Protein AF-A0AAW9B8V9-F1 (afdb_monomer)

Foldseek 3Di:
DDCDVVNVVVVVVVVVVVVVVVVVLVVVCVVVVDPDPDCVVDVVVSVVVVVVVVVVVVVVVVVVVVVVVVVLVVLLVVLVVLLVVLVVVLVVLVVVVPDPPDDPVRVVVSVVSNVVSVVSNVVSQQDADPVRHGSNPD

Secondary structure (DSSP, 8-state):
----HHHHHHHHHHHHHHHHHHHHHHHHHHHH--S-SSTTT-HHHHHHHHHHHHHHHHHHHHHHHHHHHHHHHHHHHHHHHHHHHHHHHHHHHHHHHT-TT--HHHHHHHHHHHHHHHHHHHHHHT-B-TTS-BTT--

Nearest PDB structures (foldseek):
  3pwx-assembly1_A  TM=9.024E-01  e=3.660E-10  Vibrio parahaemolyticus
  8cvi-assembly1_K  TM=8.256E-01  e=3.226E-02  Escherichia coli
  6jy0-assembly1_A  TM=8.484E-01  e=5.984E-02  Salmonella enterica subsp. enterica serovar Typhimurium

Mean predicted aligned error: 9.81 Å

Sequence (138 aa):
MRISDNQFSQMMLQSLQSNSAGLGKVLQQMSTRERLTKLSDDPMASIKLLNLERENSAIAQYQSNIANLKTTLSSQETHLDSVNESLKSMRDIVLWGANGSLTDQDRSGMITELKSYRDSIESSFNAQDEEGHFLFSG

Radius of gyration: 37.52 Å; Cα contacts (8 Å, |Δi|>4): 43; chains: 1; bounding box: 88×22×100 Å

Solvent-accessible surface area (backbone atoms only — not comparable to full-atom values): 7866 Å² total; per-residue (Å²): 137,81,84,49,70,68,56,54,52,50,51,52,52,52,51,50,53,52,49,52,52,51,50,50,51,52,52,49,29,65,73,71,68,37,92,72,86,47,59,85,79,43,58,70,62,39,53,53,50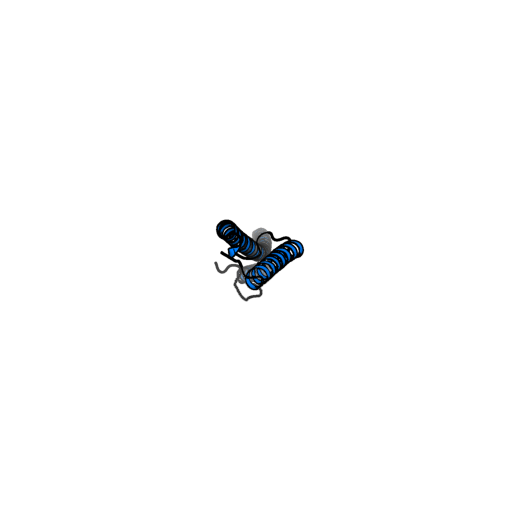,53,51,50,51,52,51,50,53,51,51,53,50,50,52,52,50,51,52,53,51,50,52,54,49,52,51,48,49,55,44,52,51,53,42,51,54,44,51,52,53,47,50,52,52,52,60,59,67,68,46,87,90,67,52,74,67,57,52,52,52,52,53,54,52,49,49,52,47,50,54,52,41,52,51,49,57,65,31,56,47,98,87,69,48,57,75,64,80,121

Structure (mmCIF, N/CA/C/O backbone):
data_AF-A0AAW9B8V9-F1
#
_entry.id   AF-A0AAW9B8V9-F1
#
loop_
_atom_site.group_PDB
_atom_site.id
_atom_site.type_symbol
_atom_site.label_atom_id
_atom_site.label_alt_id
_atom_site.label_comp_id
_atom_site.label_asym_id
_atom_site.label_entity_id
_atom_site.label_seq_id
_atom_site.pdbx_PDB_ins_code
_atom_site.Cartn_x
_atom_site.Cartn_y
_atom_site.Cartn_z
_atom_site.occupancy
_atom_site.B_iso_or_equiv
_atom_site.auth_seq_id
_atom_site.auth_comp_id
_atom_site.auth_asym_id
_atom_site.auth_atom_id
_atom_site.pdbx_PDB_model_num
ATOM 1 N N . MET A 1 1 ? -51.689 4.548 60.762 1.00 47.91 1 MET A N 1
ATOM 2 C CA . MET A 1 1 ? -51.516 3.884 59.452 1.00 47.91 1 MET A CA 1
ATOM 3 C C . MET A 1 1 ? -50.985 2.483 59.700 1.00 47.91 1 MET A C 1
ATOM 5 O O . MET A 1 1 ? -49.912 2.367 60.275 1.00 47.91 1 MET A O 1
ATOM 9 N N . ARG A 1 2 ? -51.747 1.435 59.367 1.00 60.12 2 ARG A N 1
ATOM 10 C CA . ARG A 1 2 ? -51.315 0.040 59.527 1.00 60.12 2 ARG A CA 1
ATOM 11 C C . ARG A 1 2 ? -50.830 -0.431 58.160 1.00 60.12 2 ARG A C 1
ATOM 13 O O . ARG A 1 2 ? -51.650 -0.688 57.288 1.00 60.12 2 ARG A O 1
ATOM 20 N N . ILE A 1 3 ? -49.515 -0.444 57.965 1.00 59.56 3 ILE A N 1
ATOM 21 C CA . ILE A 1 3 ? -48.903 -1.085 56.798 1.00 59.56 3 ILE A CA 1
ATOM 22 C C . ILE A 1 3 ? -49.340 -2.552 56.869 1.00 59.56 3 ILE A C 1
ATOM 24 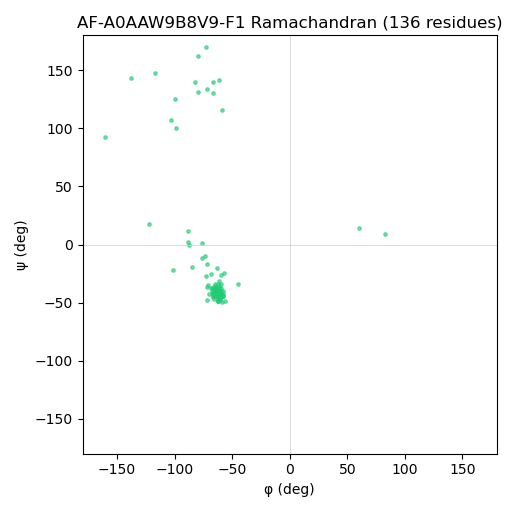O O . ILE A 1 3 ? -49.095 -3.227 57.866 1.00 59.56 3 ILE A O 1
ATOM 28 N N . SER A 1 4 ? -50.115 -3.009 55.890 1.00 73.31 4 SER A N 1
ATOM 29 C CA . SER A 1 4 ? -50.594 -4.394 55.829 1.00 73.31 4 SER A CA 1
ATOM 30 C C . SER A 1 4 ? -49.410 -5.338 55.593 1.00 73.31 4 SER A C 1
ATOM 32 O O . SER A 1 4 ? -48.569 -5.007 54.763 1.00 73.31 4 SER A O 1
ATOM 34 N N . ASP A 1 5 ? -49.350 -6.507 56.241 1.00 76.56 5 ASP A N 1
ATOM 35 C CA . ASP A 1 5 ? -48.301 -7.535 56.032 1.00 76.56 5 ASP A CA 1
ATOM 36 C C . ASP A 1 5 ? -47.988 -7.800 54.547 1.00 76.56 5 ASP A C 1
ATOM 38 O O . ASP A 1 5 ? -46.838 -7.997 54.159 1.00 76.56 5 ASP A O 1
ATOM 42 N N . ASN A 1 6 ? -49.006 -7.712 53.687 1.00 80.88 6 ASN A N 1
ATOM 43 C CA . ASN A 1 6 ? -48.859 -7.836 52.237 1.00 80.88 6 ASN A CA 1
ATOM 44 C C . ASN A 1 6 ? -47.995 -6.728 51.608 1.00 80.88 6 ASN A C 1
ATOM 46 O O . ASN A 1 6 ? -47.212 -7.015 50.709 1.00 80.88 6 ASN A O 1
ATOM 50 N N . GLN A 1 7 ? -48.083 -5.481 52.082 1.00 84.94 7 GLN A N 1
ATOM 51 C CA . GLN A 1 7 ? -47.205 -4.389 51.635 1.00 84.94 7 GLN A CA 1
ATOM 52 C C . GLN A 1 7 ? -45.762 -4.608 52.097 1.00 84.94 7 GLN A C 1
ATOM 54 O O . GLN A 1 7 ? -44.837 -4.340 51.337 1.00 84.94 7 GLN A O 1
ATOM 59 N N . PHE A 1 8 ? -45.559 -5.135 53.308 1.00 85.12 8 PHE A N 1
ATOM 60 C CA . PHE A 1 8 ? -44.220 -5.451 53.810 1.00 85.12 8 PHE A CA 1
ATOM 61 C C . PHE A 1 8 ? -43.569 -6.590 53.011 1.00 85.12 8 PHE A C 1
ATOM 63 O O . PHE A 1 8 ? -42.420 -6.475 52.586 1.00 85.12 8 PHE A O 1
ATOM 70 N N . SER A 1 9 ? -44.326 -7.654 52.723 1.00 87.06 9 SER A N 1
ATOM 71 C CA . SER A 1 9 ? -43.874 -8.753 51.864 1.00 87.06 9 SER A CA 1
ATOM 72 C C . SER A 1 9 ? -43.572 -8.285 50.433 1.00 87.06 9 SER A C 1
ATOM 74 O O . SER A 1 9 ? -42.524 -8.625 49.884 1.00 87.06 9 SER A O 1
ATOM 76 N N . GLN A 1 10 ? -44.425 -7.435 49.846 1.00 90.44 10 GLN A N 1
ATOM 77 C CA . GLN A 1 10 ? -44.183 -6.846 48.523 1.00 90.44 10 GLN A CA 1
ATOM 78 C C . GLN A 1 10 ? -42.932 -5.960 48.494 1.00 90.44 10 GLN A C 1
ATOM 80 O O . GLN A 1 10 ? -42.128 -6.090 47.573 1.00 90.44 10 GLN A O 1
ATOM 85 N N . MET A 1 11 ? -42.721 -5.112 49.507 1.00 89.81 11 MET A N 1
ATOM 86 C CA . MET A 1 11 ? -41.494 -4.315 49.623 1.00 89.81 11 MET A CA 1
ATOM 87 C C . MET A 1 11 ? -40.251 -5.207 49.706 1.00 89.81 11 MET A C 1
ATOM 89 O O . MET A 1 11 ? -39.273 -4.951 49.007 1.00 89.81 11 MET A O 1
ATOM 93 N N . MET A 1 12 ? -40.297 -6.282 50.500 1.00 90.62 12 MET A N 1
ATOM 94 C CA . MET A 1 12 ? -39.189 -7.234 50.618 1.00 90.62 12 MET A CA 1
ATOM 95 C C . MET A 1 12 ? -38.873 -7.913 49.276 1.00 90.62 12 MET A C 1
ATOM 97 O O . MET A 1 12 ? -37.708 -7.978 48.883 1.00 90.62 12 MET A O 1
ATOM 101 N N . LEU A 1 13 ? -39.893 -8.373 48.544 1.00 93.00 13 LEU A N 1
ATOM 102 C CA . LEU A 1 13 ? -39.718 -8.964 47.213 1.00 93.00 13 LEU A CA 1
ATOM 103 C C . LEU A 1 13 ? -39.120 -7.963 46.215 1.00 93.00 13 LEU A C 1
ATOM 105 O O . LEU A 1 13 ? -38.222 -8.315 45.453 1.00 93.00 13 LEU A O 1
ATOM 109 N N . GLN A 1 14 ? -39.559 -6.705 46.254 1.00 94.50 14 GLN A N 1
ATOM 110 C CA . GLN A 1 14 ? -39.053 -5.651 45.375 1.00 94.50 14 GLN A CA 1
ATOM 111 C C . GLN A 1 14 ? -37.587 -5.294 45.687 1.00 94.50 14 GLN A C 1
ATOM 113 O O . GLN A 1 14 ? -36.783 -5.086 44.771 1.00 94.50 14 GLN A O 1
ATOM 118 N N . SER A 1 15 ? -37.202 -5.292 46.969 1.00 93.00 15 SER A N 1
ATOM 119 C CA . SER A 1 15 ? -35.804 -5.151 47.395 1.00 93.00 15 SER A CA 1
ATOM 120 C C . SER A 1 15 ? -34.937 -6.329 46.946 1.00 93.00 15 SER A C 1
ATOM 122 O O . SER A 1 15 ? -33.838 -6.112 46.434 1.00 93.00 15 SER A O 1
ATOM 124 N N . LEU A 1 16 ? -35.426 -7.568 47.074 1.00 94.19 16 LEU A N 1
ATOM 125 C CA . LEU A 1 16 ? -34.719 -8.758 46.588 1.00 94.19 16 LEU A CA 1
ATOM 126 C C . LEU A 1 16 ? -34.511 -8.708 45.074 1.00 94.19 16 LEU A C 1
ATOM 128 O O . LEU A 1 16 ? -33.397 -8.927 44.606 1.00 94.19 16 LEU A O 1
ATOM 132 N N . GLN A 1 17 ? -35.543 -8.343 44.314 1.00 94.44 17 GLN A N 1
ATOM 133 C CA . GLN A 1 17 ? -35.459 -8.235 42.859 1.00 94.44 17 GLN A CA 1
ATOM 134 C C . GLN A 1 17 ? -34.451 -7.159 42.420 1.00 94.44 17 GLN A C 1
ATOM 136 O O . GLN A 1 17 ? -33.670 -7.383 41.493 1.00 94.44 17 GLN A O 1
ATOM 141 N N . SER A 1 18 ? -34.410 -6.023 43.123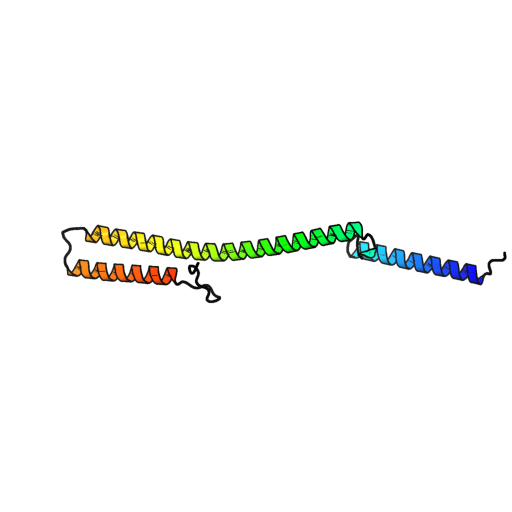 1.00 94.44 18 SER A N 1
ATOM 142 C CA . SER A 1 18 ? -33.434 -4.951 42.882 1.00 94.44 18 SER A CA 1
ATOM 143 C C . SER A 1 18 ? -31.997 -5.403 43.179 1.00 94.44 18 SER A C 1
ATOM 145 O O . SER A 1 18 ? -31.087 -5.134 42.394 1.00 94.44 18 SER A O 1
ATOM 147 N N . ASN A 1 19 ? -31.791 -6.154 44.266 1.00 93.44 19 ASN A N 1
ATOM 148 C CA . ASN A 1 19 ? -30.486 -6.724 44.611 1.00 93.44 19 ASN A CA 1
ATOM 149 C C . ASN A 1 19 ? -30.029 -7.790 43.608 1.00 93.44 19 ASN A C 1
ATOM 151 O O . ASN A 1 19 ? -28.870 -7.777 43.196 1.00 93.44 19 ASN A O 1
ATOM 155 N N . SER A 1 20 ? -30.922 -8.682 43.167 1.00 94.25 20 SER A N 1
ATOM 156 C CA . SER A 1 20 ? -30.611 -9.672 42.130 1.00 94.25 20 SER A CA 1
ATOM 157 C C . SER A 1 20 ? -30.218 -9.008 40.806 1.00 94.25 20 SER A C 1
ATOM 159 O O . SER A 1 20 ? -29.268 -9.450 40.162 1.00 94.25 20 SER A O 1
ATOM 161 N N . ALA A 1 21 ? -30.887 -7.914 40.423 1.00 92.75 21 ALA A N 1
ATOM 162 C CA . ALA A 1 21 ? -30.522 -7.134 39.241 1.00 92.75 21 ALA A CA 1
ATOM 163 C C . ALA A 1 21 ? -29.144 -6.457 39.388 1.00 92.75 21 ALA A C 1
ATOM 165 O O . ALA A 1 21 ? -28.336 -6.492 38.457 1.00 92.75 21 ALA A O 1
ATOM 166 N N . GLY A 1 22 ? -28.849 -5.888 40.563 1.00 90.62 22 GLY A N 1
ATOM 167 C CA . GLY A 1 22 ? -27.541 -5.305 40.875 1.00 90.62 22 GLY A CA 1
ATOM 168 C C . GLY A 1 22 ? -26.407 -6.332 40.824 1.00 90.62 22 GLY A C 1
ATOM 169 O O . GLY A 1 22 ? -25.379 -6.083 40.194 1.00 90.62 22 GLY A O 1
ATOM 170 N N . LEU A 1 23 ? -26.619 -7.516 41.409 1.00 93.69 23 LEU A N 1
ATOM 171 C CA . LEU A 1 23 ? -25.664 -8.625 41.357 1.00 93.69 23 LEU A CA 1
ATOM 172 C C . LEU A 1 23 ? -25.407 -9.077 39.915 1.00 93.69 23 LEU A C 1
ATOM 174 O O . LEU A 1 23 ? -24.254 -9.239 39.522 1.00 93.69 23 LEU A O 1
ATOM 178 N N . GLY A 1 24 ? -26.464 -9.221 39.110 1.00 93.25 24 GLY A N 1
ATOM 179 C CA . GLY A 1 24 ? -26.341 -9.569 37.694 1.00 93.25 24 GLY A CA 1
ATOM 180 C C . GLY A 1 24 ? -25.485 -8.569 36.912 1.00 93.25 24 GLY A C 1
ATOM 181 O O . GLY A 1 24 ? -24.615 -8.977 36.145 1.00 93.25 24 GLY A O 1
ATOM 182 N N . LYS A 1 25 ? -25.662 -7.264 37.160 1.00 90.75 25 LYS A N 1
ATOM 183 C CA . LYS A 1 25 ? -24.846 -6.213 36.533 1.00 90.75 25 LYS A CA 1
ATOM 184 C C . LYS A 1 25 ? -23.368 -6.319 36.921 1.00 90.75 25 LYS A C 1
ATOM 186 O O . LYS A 1 25 ? -22.514 -6.248 36.043 1.00 90.75 25 LYS A O 1
ATOM 191 N N . VAL A 1 26 ? -23.058 -6.521 38.203 1.00 91.12 26 VAL A N 1
ATOM 192 C CA . VAL A 1 26 ? -21.664 -6.667 38.667 1.00 91.12 26 VAL A CA 1
ATOM 193 C C . VAL A 1 26 ? -21.019 -7.920 38.078 1.00 91.12 26 VAL A C 1
ATOM 195 O O . VAL A 1 26 ? -19.892 -7.853 37.597 1.00 91.12 26 VAL A O 1
ATOM 198 N N . LEU A 1 27 ? -21.735 -9.047 38.046 1.00 93.19 27 LEU A N 1
ATOM 199 C CA . LEU A 1 27 ? -21.242 -10.278 37.423 1.00 93.19 27 LEU A CA 1
ATOM 200 C C . LEU A 1 27 ? -20.964 -10.088 35.926 1.00 93.19 27 LEU A C 1
ATOM 202 O O . LEU A 1 27 ? -19.939 -10.557 35.433 1.00 93.19 27 LEU A O 1
ATOM 206 N N . GLN A 1 28 ? -21.824 -9.353 35.215 1.00 92.75 28 GLN A N 1
ATOM 207 C CA . GLN A 1 28 ? -21.594 -9.006 33.814 1.00 92.75 28 GLN A CA 1
ATOM 208 C C . GLN A 1 28 ? -20.331 -8.149 33.649 1.00 92.75 28 GLN A C 1
ATOM 210 O O . GLN A 1 28 ? -19.472 -8.499 32.845 1.00 92.75 28 GLN A O 1
ATOM 215 N N . GLN A 1 29 ? -20.178 -7.086 34.447 1.00 9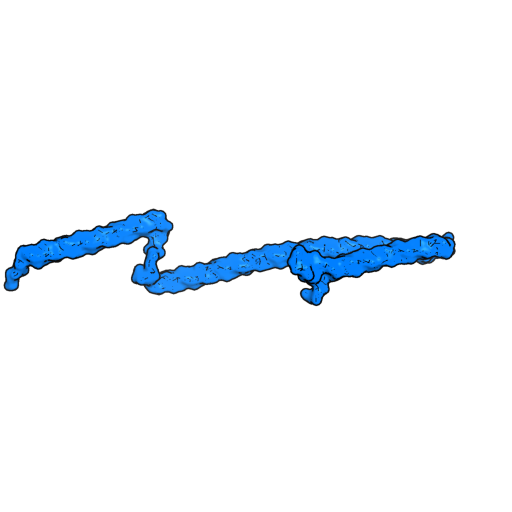1.75 29 GLN A N 1
ATOM 216 C CA . GLN A 1 29 ? -18.986 -6.228 34.431 1.00 91.75 29 GLN A CA 1
ATOM 217 C C . GLN A 1 29 ? -17.709 -7.002 34.792 1.00 91.75 29 GLN A C 1
ATOM 219 O O . GLN A 1 29 ? -16.656 -6.748 34.220 1.00 91.75 29 GLN A O 1
ATOM 224 N N . MET A 1 30 ? -17.780 -7.971 35.710 1.00 92.69 30 MET A N 1
ATOM 225 C CA . MET A 1 30 ? -16.648 -8.847 36.035 1.00 92.69 30 MET A CA 1
ATOM 226 C C . MET A 1 30 ? -16.290 -9.777 34.874 1.00 92.69 30 MET A C 1
ATOM 228 O O . MET A 1 30 ? -15.108 -9.991 34.608 1.00 92.69 30 MET A O 1
ATOM 232 N N . SER A 1 31 ? -17.294 -10.317 34.179 1.00 94.00 31 SER A N 1
ATOM 233 C CA . SER A 1 31 ? -17.089 -11.215 33.042 1.00 94.00 31 SER A CA 1
ATOM 234 C C . SER A 1 31 ? -16.516 -10.489 31.824 1.00 94.00 31 SER A C 1
ATOM 236 O O . SER A 1 31 ? -15.624 -11.026 31.171 1.00 94.00 31 SER A O 1
ATOM 238 N N . THR A 1 32 ? -17.016 -9.293 31.500 1.00 91.75 32 THR A N 1
ATOM 239 C CA . THR A 1 32 ? -16.538 -8.502 30.351 1.00 91.75 32 THR A CA 1
ATOM 240 C C . THR A 1 32 ? -15.315 -7.655 30.690 1.00 91.75 32 THR A C 1
ATOM 242 O O . THR A 1 32 ? -14.583 -7.254 29.793 1.00 91.75 32 THR A O 1
ATOM 245 N N . ARG A 1 33 ? -15.070 -7.397 31.983 1.00 89.69 33 ARG A N 1
ATOM 246 C CA . ARG A 1 33 ? -14.117 -6.399 32.507 1.00 89.69 33 ARG A CA 1
ATOM 247 C C . ARG A 1 33 ? -14.426 -4.963 32.081 1.00 89.69 33 ARG A C 1
ATOM 249 O O . ARG A 1 33 ? -13.597 -4.072 32.260 1.00 89.69 33 ARG A O 1
ATOM 256 N N . GLU A 1 34 ? -15.623 -4.714 31.566 1.00 88.56 34 GLU A N 1
ATOM 257 C CA . GLU A 1 34 ? -16.051 -3.393 31.126 1.00 88.56 34 GLU A CA 1
ATOM 258 C C . GLU A 1 34 ? -16.912 -2.745 32.201 1.00 88.56 34 GLU A C 1
ATOM 260 O O . GLU A 1 34 ? -17.933 -3.282 32.627 1.00 88.56 34 GLU A O 1
ATOM 265 N N . ARG A 1 35 ? -16.521 -1.542 32.628 1.00 85.50 35 ARG A N 1
ATOM 266 C CA . ARG A 1 35 ? -17.322 -0.751 33.572 1.00 85.50 35 ARG A CA 1
ATOM 267 C C . ARG A 1 35 ? -18.656 -0.325 32.949 1.00 85.50 35 ARG A C 1
ATOM 269 O O . ARG A 1 35 ? -19.671 -0.279 33.642 1.00 85.50 35 ARG A O 1
ATOM 276 N N . LEU A 1 36 ? -18.646 0.021 31.664 1.00 84.50 36 LEU A N 1
ATOM 277 C CA . LEU A 1 36 ? -19.810 0.499 30.922 1.00 84.50 36 LEU A CA 1
ATOM 278 C C . LEU A 1 36 ? -20.331 -0.633 30.047 1.00 84.50 36 LEU A C 1
ATOM 280 O O . LEU A 1 36 ? -19.708 -0.972 29.054 1.00 84.50 36 LEU A O 1
ATOM 284 N N . THR A 1 37 ? -21.470 -1.210 30.426 1.00 82.44 37 THR A N 1
ATOM 285 C CA . THR A 1 37 ? -22.113 -2.289 29.647 1.00 82.44 37 THR A CA 1
ATOM 286 C C . THR A 1 37 ? -23.284 -1.780 28.815 1.00 82.44 37 THR A C 1
ATOM 288 O O . THR A 1 37 ? -23.697 -2.409 27.844 1.00 82.44 37 THR A O 1
ATOM 291 N N . LYS A 1 38 ? -23.848 -0.634 29.211 1.00 83.94 38 LYS A N 1
ATOM 292 C CA . LYS A 1 38 ? -24.958 0.034 28.537 1.00 83.94 38 LYS A CA 1
ATOM 293 C C . LYS A 1 38 ? -24.686 1.527 28.490 1.00 83.94 38 LYS A C 1
ATOM 295 O O . LYS A 1 38 ? -24.234 2.105 29.475 1.00 83.94 38 LYS A O 1
ATOM 300 N N . LEU A 1 39 ? -25.082 2.168 27.393 1.00 78.75 39 LEU A N 1
ATOM 301 C CA . LEU A 1 39 ? -24.985 3.625 27.236 1.00 78.75 39 LEU A CA 1
ATOM 302 C C . LEU A 1 39 ? -25.782 4.388 28.314 1.00 78.75 39 LEU A C 1
ATOM 304 O O . LEU A 1 39 ? -25.445 5.515 28.665 1.00 78.75 39 LEU A O 1
ATOM 308 N N . SER A 1 40 ? -26.824 3.758 28.871 1.00 84.12 40 SER A N 1
ATOM 309 C CA . SER A 1 40 ? -27.636 4.302 29.965 1.00 84.12 40 SER A CA 1
ATOM 310 C C . SER A 1 40 ? -26.926 4.328 31.323 1.00 84.12 40 SER A C 1
ATOM 312 O O . SER A 1 40 ? -27.413 5.001 32.224 1.00 84.12 40 SER A O 1
ATOM 314 N N . ASP A 1 41 ? -25.824 3.584 31.502 1.00 84.25 41 ASP A N 1
ATOM 315 C CA . ASP A 1 41 ? -25.104 3.521 32.782 1.00 84.25 41 ASP A CA 1
ATOM 316 C C . ASP A 1 41 ? -24.371 4.837 33.094 1.00 84.25 41 ASP A C 1
ATOM 318 O O . ASP A 1 41 ? -24.290 5.232 34.255 1.00 84.25 41 ASP A O 1
ATOM 322 N N . ASP A 1 42 ? -23.849 5.510 32.063 1.00 88.25 42 ASP A N 1
ATOM 323 C CA . ASP A 1 42 ? -23.198 6.824 32.140 1.00 88.25 42 ASP A CA 1
ATOM 324 C C . ASP A 1 42 ? -23.194 7.459 30.736 1.00 88.25 42 ASP A C 1
ATOM 326 O O . ASP A 1 42 ? -22.287 7.192 29.938 1.00 88.25 42 ASP A O 1
ATOM 330 N N . PRO A 1 43 ? -24.209 8.271 30.386 1.00 86.25 43 PRO A N 1
ATOM 331 C CA . PRO A 1 43 ? -24.325 8.843 29.046 1.00 86.25 43 PRO A CA 1
ATOM 332 C C . PRO A 1 43 ? -23.130 9.720 28.651 1.00 86.25 43 PRO A C 1
ATOM 334 O O . PRO A 1 43 ? -22.725 9.719 27.491 1.00 86.25 43 PRO A O 1
ATOM 337 N N . MET A 1 44 ? -22.528 10.441 29.604 1.00 88.94 44 MET A N 1
ATOM 338 C CA . MET A 1 44 ? -21.389 11.326 29.334 1.00 88.94 44 MET A CA 1
ATOM 339 C C . MET A 1 44 ? -20.117 10.530 29.044 1.00 88.94 44 MET A C 1
ATOM 341 O O . MET A 1 44 ? -19.448 10.780 28.038 1.00 88.94 44 MET A O 1
ATOM 345 N N . ALA A 1 45 ? -19.798 9.537 29.880 1.00 89.00 45 ALA A N 1
ATOM 346 C CA . ALA A 1 45 ? -18.650 8.671 29.623 1.00 89.00 45 ALA A CA 1
ATOM 347 C C . ALA A 1 45 ? -18.842 7.830 28.353 1.00 89.00 45 ALA A C 1
ATOM 349 O O . ALA A 1 45 ? -17.882 7.605 27.619 1.00 89.00 45 ALA A O 1
ATOM 350 N N . SER A 1 46 ? -20.078 7.423 28.060 1.00 89.75 46 SER A N 1
ATOM 351 C CA . SER A 1 46 ? -20.414 6.648 26.864 1.00 89.75 46 SER A CA 1
ATOM 352 C C . SER A 1 46 ? -20.207 7.433 25.567 1.00 89.75 46 SER A C 1
ATOM 354 O O . SER A 1 46 ? -19.677 6.884 24.607 1.00 89.75 46 SER A O 1
ATOM 356 N N . ILE A 1 47 ? -20.548 8.728 25.532 1.00 90.81 47 ILE A N 1
ATOM 357 C CA . ILE A 1 47 ? -20.256 9.588 24.370 1.00 90.81 47 ILE A CA 1
ATOM 358 C C . ILE A 1 47 ? -18.745 9.695 24.146 1.00 90.81 47 ILE A C 1
ATOM 360 O O . ILE A 1 47 ? -18.276 9.597 23.012 1.00 90.81 47 ILE A O 1
ATOM 364 N N . LYS A 1 48 ? -17.969 9.875 25.223 1.00 91.00 48 LYS A N 1
ATOM 365 C CA . LYS A 1 48 ? -16.507 9.936 25.125 1.00 91.00 48 LYS A CA 1
ATOM 366 C C . LYS A 1 48 ? -15.924 8.622 24.600 1.00 91.00 48 LYS A C 1
ATOM 368 O O . LYS A 1 48 ? -15.063 8.667 23.729 1.00 91.00 48 LYS A O 1
ATOM 373 N N . LEU A 1 49 ? -16.407 7.483 25.096 1.00 91.56 49 LEU A N 1
ATOM 374 C CA . LEU A 1 49 ? -15.993 6.162 24.622 1.00 91.56 49 LEU A CA 1
ATOM 375 C C . LEU A 1 49 ? -16.313 5.977 23.134 1.00 91.56 49 LEU A C 1
ATOM 377 O O . LEU A 1 49 ? -15.424 5.623 22.372 1.00 91.56 49 LEU A O 1
ATOM 381 N N . LEU A 1 50 ? -17.532 6.314 22.705 1.00 91.25 50 LEU A N 1
ATOM 382 C CA . LEU A 1 50 ? -17.941 6.215 21.302 1.00 91.25 50 LEU A CA 1
ATOM 383 C C . LEU A 1 50 ? -17.074 7.085 20.380 1.00 91.25 50 LEU A C 1
ATOM 385 O O . LEU A 1 50 ? -16.732 6.675 19.273 1.00 91.25 50 LEU A O 1
ATOM 389 N N . ASN A 1 51 ? -16.711 8.292 20.819 1.00 93.94 51 ASN A N 1
ATOM 390 C CA . ASN A 1 51 ? -15.810 9.151 20.054 1.00 93.94 51 ASN A CA 1
ATOM 391 C C . ASN A 1 51 ? -14.413 8.530 19.928 1.00 93.94 51 ASN A C 1
ATOM 393 O O . ASN A 1 51 ? -13.857 8.539 18.834 1.00 93.94 51 ASN A O 1
ATOM 397 N N . LEU A 1 52 ? -13.883 7.946 21.007 1.00 94.94 52 LEU A N 1
ATOM 398 C CA . LEU A 1 52 ? -12.599 7.240 20.978 1.00 94.94 52 LEU A CA 1
ATOM 399 C C . LEU A 1 52 ? -12.648 5.994 20.086 1.00 94.94 52 LEU A C 1
ATOM 401 O O . LEU A 1 52 ? -11.706 5.747 19.344 1.00 94.94 52 LEU A O 1
ATOM 405 N N . GLU A 1 53 ? -13.737 5.224 20.108 1.00 94.12 53 GLU A N 1
ATOM 406 C CA . GLU A 1 53 ? -13.920 4.072 19.216 1.00 94.12 53 GLU A CA 1
ATOM 407 C C . GLU A 1 53 ? -13.962 4.492 17.745 1.00 94.12 53 GLU A C 1
ATOM 409 O O . GLU A 1 53 ? -13.320 3.862 16.904 1.00 94.12 53 GLU A O 1
ATOM 414 N N . ARG A 1 54 ? -14.666 5.586 17.428 1.00 95.81 54 ARG A N 1
ATOM 415 C CA . ARG A 1 54 ? -14.686 6.158 16.073 1.00 95.81 54 ARG A CA 1
ATOM 416 C C . ARG A 1 54 ? -13.306 6.621 15.633 1.00 95.81 54 ARG A C 1
ATOM 418 O O . ARG A 1 54 ? -12.905 6.333 14.510 1.00 95.81 54 ARG A O 1
ATOM 425 N N . GLU A 1 55 ? -12.586 7.319 16.505 1.00 97.00 55 GLU A N 1
ATOM 426 C CA . GLU A 1 55 ? -11.223 7.772 16.231 1.00 97.00 55 GLU A CA 1
ATOM 427 C C . GLU A 1 55 ? -10.283 6.582 16.011 1.00 97.00 55 GLU A C 1
ATOM 429 O O . GLU A 1 55 ? -9.551 6.549 15.026 1.00 97.00 55 GLU A O 1
ATOM 434 N N . ASN A 1 56 ? -10.372 5.551 16.852 1.00 97.31 56 ASN A N 1
ATOM 435 C CA . ASN A 1 56 ? -9.572 4.340 16.714 1.00 97.31 56 ASN A CA 1
ATOM 436 C C . ASN A 1 56 ? -9.899 3.578 15.418 1.00 97.31 56 ASN A C 1
ATOM 438 O O . ASN A 1 56 ? -8.997 3.131 14.715 1.00 97.31 56 ASN A O 1
ATOM 442 N N . SER A 1 57 ? -11.180 3.488 15.048 1.00 97.25 57 SER A N 1
ATOM 443 C CA . SER A 1 57 ? -11.598 2.904 13.769 1.00 97.25 57 SER A CA 1
ATOM 444 C C . SER A 1 57 ? -11.065 3.698 12.576 1.00 97.25 57 SER A C 1
ATOM 446 O O . SER A 1 57 ? -10.649 3.099 11.586 1.00 97.25 57 SER A O 1
ATOM 448 N N . ALA A 1 58 ? -11.061 5.032 12.654 1.00 97.31 58 ALA A N 1
ATOM 449 C CA . ALA A 1 58 ? -10.492 5.878 11.611 1.00 97.31 58 ALA A CA 1
ATOM 450 C C . ALA A 1 58 ? -8.971 5.684 11.502 1.00 97.31 58 ALA A C 1
ATOM 452 O O . ALA A 1 58 ? -8.450 5.537 10.400 1.00 97.31 58 ALA A O 1
ATOM 453 N N . ILE A 1 59 ? -8.264 5.604 12.635 1.00 97.75 59 ILE A N 1
ATOM 454 C CA . ILE A 1 59 ? -6.825 5.312 12.675 1.00 97.75 59 ILE A CA 1
ATOM 455 C C . ILE A 1 59 ? -6.528 3.940 12.061 1.00 97.75 59 ILE A C 1
ATOM 457 O O . ILE A 1 59 ? -5.617 3.834 11.243 1.00 97.75 59 ILE A O 1
ATOM 461 N N . ALA A 1 60 ? -7.301 2.906 12.400 1.00 97.69 60 ALA A N 1
ATOM 462 C CA . ALA A 1 60 ? -7.141 1.572 11.824 1.00 97.69 60 ALA A CA 1
ATOM 463 C C . ALA A 1 60 ? -7.325 1.589 10.296 1.00 97.69 60 ALA A C 1
ATOM 465 O O . ALA A 1 60 ? -6.520 1.006 9.566 1.00 97.69 60 ALA A O 1
ATOM 466 N N . GLN A 1 61 ? -8.324 2.326 9.799 1.00 97.25 61 GLN A N 1
ATOM 467 C CA . GLN A 1 61 ? -8.515 2.516 8.362 1.00 97.25 61 GLN A CA 1
ATOM 468 C C . GLN A 1 61 ? -7.321 3.235 7.722 1.00 97.25 61 GLN A C 1
ATOM 470 O O . GLN A 1 61 ? -6.839 2.809 6.674 1.00 97.25 61 GLN A O 1
ATOM 475 N N . TYR A 1 62 ? -6.806 4.298 8.347 1.00 97.81 62 TYR A N 1
ATOM 476 C CA . TYR A 1 62 ? -5.627 5.000 7.839 1.00 97.81 62 TYR A CA 1
ATOM 477 C C . TYR A 1 62 ? -4.392 4.104 7.800 1.00 97.81 62 TYR A C 1
ATOM 479 O O . TYR A 1 62 ? -3.659 4.138 6.817 1.00 97.81 62 TYR A O 1
ATOM 487 N N . GLN A 1 63 ? -4.178 3.265 8.812 1.00 97.81 63 GLN A N 1
ATOM 488 C CA . GLN A 1 63 ? -3.075 2.303 8.818 1.00 97.81 63 GLN A CA 1
ATOM 489 C C . GLN A 1 63 ? -3.198 1.292 7.675 1.00 97.81 63 GLN A C 1
ATOM 491 O O . GLN A 1 63 ? -2.210 1.036 6.989 1.00 97.81 63 GLN A O 1
ATOM 496 N N . SER A 1 64 ? -4.404 0.772 7.426 1.00 96.75 64 SER A N 1
ATOM 497 C CA . SER A 1 64 ? -4.655 -0.123 6.292 1.00 96.75 64 SER A CA 1
ATOM 498 C C . SER A 1 64 ? -4.393 0.569 4.953 1.00 96.75 64 SER A C 1
ATOM 500 O O . SER A 1 64 ? -3.739 -0.000 4.084 1.00 96.75 64 SER A O 1
ATOM 502 N N . ASN A 1 65 ? -4.851 1.812 4.792 1.00 95.25 65 ASN A N 1
ATOM 503 C CA . ASN A 1 65 ? -4.621 2.583 3.571 1.00 95.25 65 ASN A CA 1
ATOM 504 C C . ASN A 1 65 ? -3.125 2.854 3.353 1.00 95.25 65 ASN A C 1
ATOM 506 O O . ASN A 1 65 ? -2.635 2.703 2.240 1.00 95.25 65 ASN A O 1
ATOM 510 N N . ILE A 1 66 ? -2.386 3.211 4.409 1.00 96.50 66 ILE A N 1
ATOM 511 C CA . ILE A 1 66 ? -0.932 3.423 4.348 1.00 96.50 66 ILE A CA 1
ATOM 512 C C . ILE A 1 66 ? -0.208 2.133 3.954 1.00 96.50 66 ILE A C 1
ATOM 514 O O . ILE A 1 66 ? 0.724 2.184 3.155 1.00 96.50 66 ILE A O 1
ATOM 518 N N . ALA A 1 67 ? -0.622 0.983 4.491 1.00 95.31 67 ALA A N 1
ATOM 519 C CA . ALA A 1 67 ? -0.032 -0.303 4.134 1.00 95.31 67 ALA A CA 1
ATOM 520 C C . ALA A 1 67 ? -0.229 -0.618 2.644 1.00 95.31 67 ALA A C 1
ATOM 522 O O . ALA A 1 67 ? 0.739 -0.959 1.968 1.00 95.31 67 ALA A O 1
ATOM 523 N N . ASN A 1 68 ? -1.441 -0.416 2.122 1.00 91.00 68 ASN A N 1
ATOM 524 C CA . ASN A 1 68 ? -1.737 -0.617 0.702 1.00 91.00 68 ASN A CA 1
ATOM 525 C C . ASN A 1 68 ? -0.920 0.334 -0.181 1.00 91.00 68 ASN A C 1
ATOM 527 O O . ASN A 1 68 ? -0.238 -0.114 -1.098 1.00 91.00 68 ASN A O 1
ATOM 531 N N . LEU A 1 69 ? -0.899 1.629 0.155 1.00 90.56 69 LEU A N 1
ATOM 532 C CA . LEU A 1 69 ? -0.101 2.626 -0.566 1.00 90.56 69 LEU A CA 1
ATOM 533 C C . LEU A 1 69 ? 1.388 2.279 -0.570 1.00 90.56 69 LEU A C 1
ATOM 535 O O . LEU A 1 69 ? 2.055 2.452 -1.584 1.00 90.56 69 LEU A O 1
ATOM 539 N N . LYS A 1 70 ? 1.922 1.774 0.546 1.00 93.44 70 LYS A N 1
ATOM 540 C CA . LYS A 1 70 ? 3.323 1.354 0.633 1.00 93.44 70 LYS A CA 1
ATOM 541 C C . LYS A 1 70 ? 3.626 0.188 -0.308 1.00 93.44 70 LYS A C 1
ATOM 543 O O . LYS A 1 70 ? 4.684 0.188 -0.929 1.00 93.44 70 LYS A O 1
ATOM 548 N N . THR A 1 71 ? 2.723 -0.783 -0.421 1.00 89.88 71 THR A N 1
ATOM 549 C CA . THR A 1 71 ? 2.866 -1.898 -1.367 1.00 89.88 71 THR A CA 1
ATOM 550 C C . THR A 1 71 ? 2.885 -1.391 -2.808 1.00 89.88 71 THR A C 1
ATOM 552 O O . THR A 1 71 ? 3.805 -1.721 -3.554 1.00 89.88 71 THR A O 1
ATOM 555 N N . THR A 1 72 ? 1.938 -0.523 -3.178 1.00 87.56 72 THR A N 1
ATOM 556 C CA . THR A 1 72 ? 1.883 0.076 -4.521 1.00 87.56 72 THR A CA 1
ATOM 557 C C . THR A 1 72 ? 3.139 0.895 -4.830 1.00 87.56 72 THR A C 1
ATOM 559 O O . THR A 1 72 ? 3.746 0.707 -5.882 1.00 87.56 72 THR A O 1
ATOM 562 N N . LEU A 1 73 ? 3.585 1.747 -3.898 1.00 90.69 73 LEU A N 1
ATOM 563 C CA . LEU A 1 73 ? 4.806 2.548 -4.052 1.00 90.69 73 LEU A CA 1
ATOM 564 C C . LEU A 1 73 ? 6.051 1.667 -4.204 1.00 90.69 73 LEU A C 1
ATOM 566 O O . LEU A 1 73 ? 6.879 1.930 -5.066 1.00 90.69 73 LEU A O 1
ATOM 570 N N . SER A 1 74 ? 6.170 0.592 -3.424 1.00 92.25 74 SER A N 1
ATOM 571 C CA . SER A 1 74 ? 7.303 -0.337 -3.530 1.00 92.25 74 SER A CA 1
ATOM 572 C C . SER A 1 74 ? 7.334 -1.071 -4.877 1.00 92.25 74 SER A C 1
ATOM 574 O O . SER A 1 74 ? 8.412 -1.318 -5.425 1.00 92.25 74 SER A O 1
ATOM 576 N N . SER A 1 75 ? 6.165 -1.398 -5.434 1.00 89.75 75 SER A N 1
ATOM 577 C CA . SER A 1 75 ? 6.056 -1.954 -6.786 1.00 89.75 75 SER A CA 1
ATOM 578 C C . SER A 1 75 ? 6.498 -0.931 -7.840 1.00 89.75 75 SER A C 1
ATOM 580 O O . SER A 1 75 ? 7.346 -1.229 -8.684 1.00 89.75 75 SER A O 1
ATOM 582 N N . GLN A 1 76 ? 6.018 0.313 -7.736 1.00 90.50 76 GLN A N 1
ATOM 583 C CA . GLN A 1 76 ? 6.437 1.414 -8.611 1.00 90.50 76 GLN A CA 1
ATOM 584 C C . GLN A 1 76 ? 7.953 1.663 -8.547 1.00 90.50 76 GLN A C 1
ATOM 586 O O . GLN A 1 76 ? 8.584 1.797 -9.594 1.00 90.50 76 GLN A O 1
ATOM 591 N N . GLU A 1 77 ? 8.553 1.680 -7.353 1.00 92.06 77 GLU A N 1
ATOM 592 C CA . GLU A 1 77 ? 10.006 1.820 -7.163 1.00 92.06 77 GLU A CA 1
ATOM 593 C C . GLU A 1 77 ? 10.778 0.710 -7.883 1.00 92.06 77 GLU A C 1
ATOM 595 O O . GLU A 1 77 ? 11.725 0.995 -8.609 1.00 92.06 77 GLU A O 1
ATOM 600 N N . THR A 1 78 ? 10.321 -0.540 -7.778 1.00 92.19 78 THR A N 1
ATOM 601 C CA . THR A 1 78 ? 10.953 -1.683 -8.459 1.00 92.19 78 THR A CA 1
ATOM 602 C C . THR A 1 78 ? 10.941 -1.512 -9.983 1.00 92.19 78 THR A C 1
ATOM 604 O O . THR A 1 78 ? 11.941 -1.766 -10.661 1.00 92.19 78 THR A O 1
ATOM 607 N N . HIS A 1 79 ? 9.825 -1.040 -10.543 1.00 91.56 79 HIS A N 1
ATOM 608 C CA . HIS A 1 79 ? 9.728 -0.742 -11.971 1.00 91.56 79 HIS A CA 1
ATOM 609 C C . HIS A 1 79 ? 10.626 0.434 -12.382 1.00 91.56 79 HIS A C 1
ATOM 611 O O . HIS A 1 79 ? 11.298 0.356 -13.413 1.00 91.56 79 HIS A O 1
ATOM 617 N N . LEU A 1 80 ? 10.688 1.500 -11.579 1.00 92.94 80 LEU A N 1
ATOM 618 C CA . LEU A 1 80 ? 11.567 2.645 -11.835 1.00 92.94 80 LEU A CA 1
ATOM 619 C C . LEU A 1 80 ? 13.051 2.267 -11.766 1.00 92.94 80 LEU A C 1
ATOM 621 O O . LEU A 1 80 ? 13.829 2.731 -12.601 1.00 92.94 80 LEU A O 1
ATOM 625 N N . ASP A 1 81 ? 13.441 1.391 -10.843 1.00 94.56 81 ASP A N 1
ATOM 626 C CA . ASP A 1 81 ? 14.803 0.865 -10.762 1.00 94.56 81 ASP A CA 1
ATOM 627 C C . ASP A 1 81 ? 15.166 0.065 -12.021 1.00 94.56 81 ASP A C 1
ATOM 629 O O . ASP A 1 81 ? 16.230 0.275 -12.608 1.00 94.56 81 ASP A O 1
ATOM 633 N N . SER A 1 82 ? 14.253 -0.774 -12.519 1.00 91.62 82 SER A N 1
ATOM 634 C CA . SER A 1 82 ? 14.445 -1.493 -13.787 1.00 91.62 82 SER A CA 1
ATOM 635 C C . SER A 1 82 ? 14.599 -0.544 -14.985 1.00 91.62 82 SER A C 1
ATOM 637 O O . SER A 1 82 ? 15.430 -0.769 -15.875 1.00 91.62 82 SER A O 1
ATOM 639 N N . VAL A 1 83 ? 13.822 0.544 -15.020 1.00 93.69 83 VAL A N 1
ATOM 640 C CA . VAL A 1 83 ? 13.952 1.590 -16.047 1.00 93.69 83 VAL A CA 1
ATOM 641 C C . VAL A 1 83 ? 15.306 2.295 -15.934 1.00 93.69 83 VAL A C 1
ATOM 643 O O . VAL A 1 83 ? 15.967 2.510 -16.950 1.00 93.69 83 VAL A O 1
ATOM 646 N N . ASN A 1 84 ? 15.758 2.615 -14.721 1.00 95.06 84 ASN A N 1
ATOM 647 C CA . ASN A 1 84 ? 17.053 3.249 -14.482 1.00 95.06 84 ASN A CA 1
ATOM 648 C C . ASN A 1 84 ? 18.219 2.379 -14.985 1.00 95.06 84 ASN A C 1
ATOM 650 O O . ASN A 1 84 ? 19.094 2.871 -15.699 1.00 95.06 84 ASN A O 1
ATOM 654 N N . GLU A 1 85 ? 18.213 1.077 -14.691 1.00 94.06 85 GLU A N 1
ATOM 655 C CA . GLU A 1 85 ? 19.233 0.145 -15.195 1.00 94.06 85 GLU A C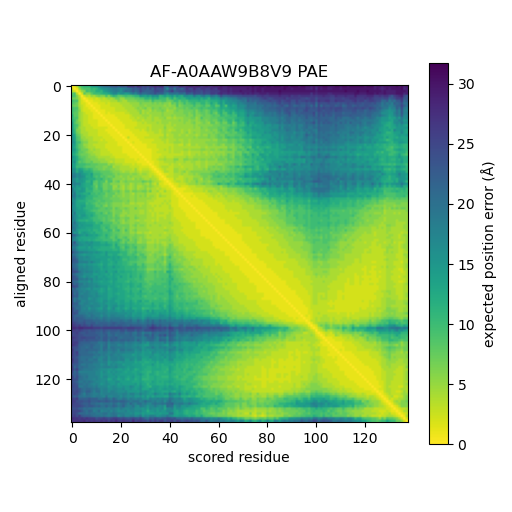A 1
ATOM 656 C C . GLU A 1 85 ? 19.198 -0.000 -1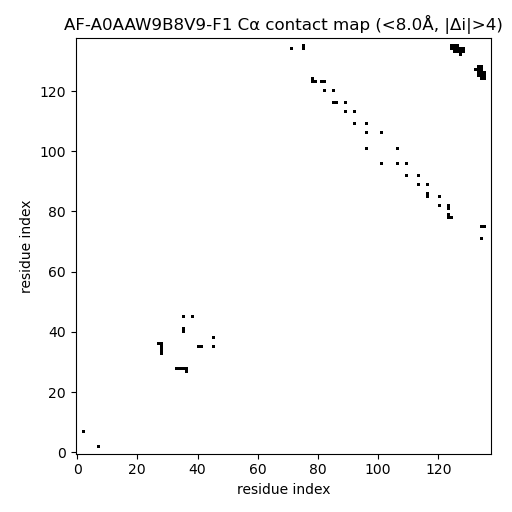6.725 1.00 94.06 85 GLU A C 1
ATOM 658 O O . GLU A 1 85 ? 20.245 -0.024 -17.385 1.00 94.06 85 GLU A O 1
ATOM 663 N N . SER A 1 86 ? 18.001 -0.000 -17.319 1.00 93.62 86 SER A N 1
ATOM 664 C CA . SER A 1 86 ? 17.842 0.004 -18.779 1.00 93.62 86 SER A CA 1
ATOM 665 C C . SER A 1 86 ? 18.434 1.274 -19.403 1.00 93.62 86 SER A C 1
ATOM 667 O O . SER A 1 86 ? 19.172 1.199 -20.384 1.00 93.62 86 SER A O 1
ATOM 669 N N . LEU A 1 87 ? 18.190 2.445 -18.806 1.00 94.19 87 LEU A N 1
ATOM 670 C CA . LEU A 1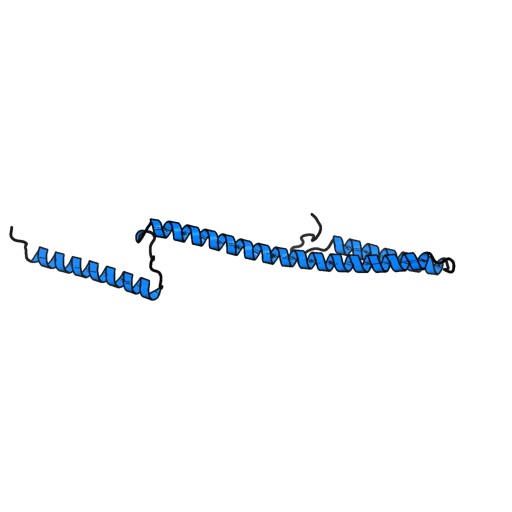 87 ? 18.741 3.721 -19.273 1.00 94.19 87 LEU A CA 1
ATOM 671 C C . LEU A 1 87 ? 20.268 3.788 -19.147 1.00 94.19 87 LEU A C 1
ATOM 673 O O . LEU A 1 87 ? 20.927 4.320 -20.044 1.00 94.19 87 LEU A O 1
ATOM 677 N N . LYS A 1 88 ? 20.847 3.233 -18.074 1.00 95.12 88 LYS A N 1
ATOM 678 C CA . LYS A 1 88 ? 22.308 3.104 -17.934 1.00 95.12 88 LYS A CA 1
ATOM 679 C C . LYS A 1 88 ? 22.891 2.233 -19.046 1.00 95.12 88 LYS A C 1
ATOM 681 O O . LYS A 1 88 ? 23.826 2.659 -19.717 1.00 95.12 88 LYS A O 1
ATOM 686 N N . SER A 1 89 ? 22.275 1.084 -19.313 1.00 93.62 89 SER A N 1
ATOM 687 C CA . SER A 1 89 ? 22.705 0.176 -20.385 1.00 93.62 89 SER A CA 1
ATOM 688 C C . SER A 1 89 ? 22.623 0.845 -21.764 1.00 93.62 89 SER A C 1
ATOM 690 O O . SER A 1 89 ? 23.573 0.800 -22.545 1.00 93.62 89 SER A O 1
ATOM 692 N N . MET A 1 90 ? 21.528 1.563 -22.047 1.00 93.50 90 MET A N 1
ATOM 693 C CA . MET A 1 90 ? 21.388 2.343 -23.283 1.00 93.50 90 MET A CA 1
ATOM 694 C C . MET A 1 90 ? 22.476 3.413 -23.418 1.00 93.50 90 MET A C 1
ATOM 696 O O . MET A 1 90 ? 23.029 3.597 -24.503 1.00 93.50 90 MET A O 1
ATOM 700 N N . ARG A 1 91 ? 22.801 4.122 -22.329 1.00 93.25 91 ARG A N 1
ATOM 701 C CA . ARG A 1 91 ? 23.882 5.116 -22.312 1.00 93.25 91 ARG A CA 1
ATOM 702 C C . ARG A 1 91 ? 25.219 4.481 -22.681 1.00 93.25 91 ARG A C 1
ATOM 704 O O . ARG A 1 91 ? 25.949 5.060 -23.482 1.00 93.25 91 ARG A O 1
ATOM 711 N N . ASP A 1 92 ? 25.525 3.315 -22.128 1.00 92.19 92 ASP A N 1
ATOM 712 C CA . ASP A 1 92 ? 26.783 2.617 -22.389 1.00 92.19 92 ASP A CA 1
ATOM 713 C C . ASP A 1 92 ? 26.888 2.167 -23.853 1.00 92.19 92 ASP A C 1
ATOM 715 O O . ASP A 1 92 ? 27.926 2.380 -24.484 1.00 92.19 92 ASP A O 1
ATOM 719 N N . ILE A 1 93 ? 25.793 1.673 -24.443 1.00 91.56 93 ILE A N 1
ATOM 720 C CA . ILE A 1 93 ? 25.724 1.348 -25.879 1.00 91.56 93 ILE A CA 1
ATOM 721 C C . ILE A 1 93 ? 25.962 2.594 -26.737 1.00 91.56 93 ILE A C 1
ATOM 723 O O . ILE A 1 93 ? 26.727 2.552 -27.701 1.00 91.56 93 ILE A O 1
ATOM 727 N N . VAL A 1 94 ? 25.346 3.728 -26.387 1.00 89.75 94 VAL A N 1
ATOM 728 C CA . VAL A 1 94 ? 25.532 4.992 -27.119 1.00 89.75 94 VAL A CA 1
ATOM 729 C C . VAL A 1 94 ? 26.978 5.486 -27.021 1.00 89.75 94 VAL A C 1
ATOM 731 O O . VAL A 1 94 ? 27.541 5.930 -28.023 1.00 89.75 94 VAL A O 1
ATOM 734 N N . LEU A 1 95 ? 27.603 5.384 -25.845 1.00 90.06 95 LEU A N 1
ATOM 735 C CA . LEU A 1 95 ? 29.014 5.732 -25.657 1.00 90.06 95 LEU A CA 1
ATOM 736 C C . LEU A 1 95 ? 29.935 4.824 -26.472 1.00 90.06 95 LEU A C 1
ATOM 738 O O . LEU A 1 95 ? 30.894 5.310 -27.070 1.00 90.06 95 LEU A O 1
ATOM 742 N N . TRP A 1 96 ? 29.629 3.529 -26.546 1.00 87.00 96 TRP A N 1
ATOM 743 C CA . TRP A 1 96 ? 30.378 2.599 -27.383 1.00 87.00 96 TRP A CA 1
ATOM 744 C C . TRP A 1 96 ? 30.212 2.930 -28.875 1.00 87.00 96 TRP A C 1
ATOM 746 O O . TRP A 1 96 ? 31.201 3.020 -29.602 1.00 87.00 96 TRP A O 1
ATOM 756 N N . GLY A 1 97 ? 28.986 3.242 -29.306 1.00 84.94 97 GLY A N 1
ATOM 757 C CA . GLY A 1 97 ? 28.636 3.655 -30.671 1.00 84.94 97 GLY A CA 1
ATOM 758 C C . GLY A 1 97 ? 29.279 4.966 -31.149 1.00 84.94 97 GLY A C 1
ATOM 759 O O . GLY A 1 97 ? 29.384 5.204 -32.361 1.00 84.94 97 GLY A O 1
ATOM 760 N N . ALA A 1 98 ? 29.735 5.810 -30.219 1.00 84.19 98 ALA A N 1
ATOM 761 C CA . ALA A 1 98 ? 30.488 7.029 -30.512 1.00 84.19 98 ALA A CA 1
ATOM 762 C C . ALA A 1 98 ? 31.937 6.752 -30.961 1.00 84.19 98 ALA A C 1
ATOM 764 O O . ALA A 1 98 ? 32.614 7.662 -31.442 1.00 84.19 98 ALA A O 1
ATOM 765 N N . ASN A 1 99 ? 32.420 5.510 -30.844 1.00 81.38 99 ASN A N 1
ATOM 766 C CA . ASN A 1 99 ? 33.739 5.128 -31.331 1.00 81.38 99 ASN A CA 1
ATOM 767 C C . ASN A 1 99 ? 33.777 5.081 -32.875 1.00 81.38 99 ASN A C 1
ATOM 769 O O . ASN A 1 99 ? 32.887 4.537 -33.534 1.00 81.38 99 ASN A O 1
ATOM 773 N N . GLY A 1 100 ? 34.821 5.662 -33.471 1.00 75.25 100 GLY A N 1
ATOM 774 C CA . GLY A 1 100 ? 34.965 5.803 -34.925 1.00 75.25 100 GLY A CA 1
ATOM 775 C C . GLY A 1 100 ? 35.367 4.521 -35.662 1.00 75.25 100 GLY A C 1
ATOM 776 O O . GLY A 1 100 ? 35.295 4.487 -36.885 1.00 75.25 100 GLY A O 1
ATOM 777 N N . SER A 1 101 ? 35.775 3.469 -34.947 1.00 83.75 101 SER A N 1
ATOM 778 C CA . SER A 1 101 ? 36.252 2.204 -35.530 1.00 83.75 101 SER A CA 1
ATOM 779 C C . SER A 1 101 ? 35.157 1.163 -35.807 1.00 83.75 101 SER A C 1
ATOM 781 O O . SER A 1 101 ? 35.476 0.048 -36.209 1.00 83.75 101 SER A O 1
ATOM 783 N N . LEU A 1 102 ? 33.887 1.489 -35.552 1.00 86.19 102 LEU A N 1
ATOM 784 C CA . LEU A 1 102 ? 32.749 0.574 -35.707 1.00 86.19 102 LEU A CA 1
ATOM 785 C C . LEU A 1 102 ? 32.247 0.497 -37.150 1.00 86.19 102 LEU A C 1
ATOM 787 O O . LEU A 1 102 ? 32.104 1.528 -37.811 1.00 86.19 102 LEU A O 1
ATOM 791 N N . THR A 1 103 ? 31.900 -0.712 -37.598 1.00 87.88 103 THR A N 1
ATOM 792 C CA . THR A 1 103 ? 31.289 -0.933 -38.914 1.00 87.88 103 THR A CA 1
ATOM 793 C C . THR A 1 103 ? 29.788 -0.620 -38.901 1.00 87.88 103 THR A C 1
ATOM 795 O O . THR A 1 103 ? 29.149 -0.583 -37.846 1.00 87.88 103 THR A O 1
ATOM 798 N N . ASP A 1 104 ? 29.187 -0.431 -40.078 1.00 85.81 104 ASP A N 1
ATOM 799 C CA . ASP A 1 104 ? 27.735 -0.222 -40.202 1.00 85.81 104 ASP A CA 1
ATOM 800 C C . ASP A 1 104 ? 26.923 -1.422 -39.686 1.00 85.81 104 ASP A C 1
ATOM 802 O O . ASP A 1 104 ? 25.831 -1.252 -39.138 1.00 85.81 104 ASP A O 1
ATOM 806 N N . GLN A 1 105 ? 27.473 -2.635 -39.805 1.00 87.69 105 GLN A N 1
ATOM 807 C CA . GLN A 1 105 ? 26.858 -3.851 -39.277 1.00 87.69 105 GLN A CA 1
ATOM 808 C C . GLN A 1 105 ? 26.826 -3.840 -37.740 1.00 87.69 105 GLN A C 1
ATOM 810 O O . GLN A 1 105 ? 25.781 -4.135 -37.156 1.00 87.69 105 GLN A O 1
ATOM 815 N N . ASP A 1 106 ? 27.915 -3.421 -37.088 1.00 86.50 106 ASP A N 1
ATOM 816 C CA . ASP A 1 106 ? 27.976 -3.299 -35.624 1.00 86.50 106 ASP A CA 1
ATOM 817 C C . ASP A 1 106 ? 26.989 -2.237 -35.113 1.00 86.50 106 ASP A C 1
ATOM 819 O O . ASP A 1 106 ? 26.268 -2.452 -34.136 1.00 86.50 106 ASP A O 1
ATOM 823 N N . ARG A 1 107 ? 26.889 -1.102 -35.821 1.00 86.19 107 ARG A N 1
ATOM 824 C CA . ARG A 1 107 ? 25.921 -0.035 -35.510 1.00 86.19 107 ARG A CA 1
ATOM 825 C C . ARG A 1 107 ? 24.474 -0.516 -35.652 1.00 86.19 107 ARG A C 1
ATOM 827 O O . ARG A 1 107 ? 23.629 -0.156 -34.834 1.00 86.19 107 ARG A O 1
ATOM 834 N N . SER A 1 108 ? 24.174 -1.343 -36.656 1.00 88.81 108 SER A N 1
ATOM 835 C CA . SER A 1 108 ? 22.837 -1.925 -36.845 1.00 88.81 108 SER A CA 1
ATOM 836 C C . SER A 1 108 ? 22.441 -2.871 -35.701 1.00 88.81 108 SER A C 1
ATOM 838 O O . SER A 1 108 ? 21.303 -2.820 -35.219 1.00 88.81 108 SER A O 1
ATOM 840 N N . GLY A 1 109 ? 23.394 -3.671 -35.205 1.00 89.25 109 GLY A N 1
ATOM 841 C CA . GLY A 1 109 ? 23.211 -4.509 -34.017 1.00 89.25 109 GLY A CA 1
ATOM 842 C C . GLY A 1 109 ? 22.859 -3.685 -32.776 1.00 89.25 109 GLY A C 1
ATOM 843 O O . GLY A 1 109 ? 21.833 -3.935 -32.144 1.00 89.25 109 GLY A O 1
ATOM 844 N N . MET A 1 110 ? 23.623 -2.623 -32.504 1.00 89.88 110 MET A N 1
ATOM 845 C CA . MET A 1 110 ? 23.356 -1.710 -31.381 1.00 89.88 110 MET A CA 1
ATOM 846 C C . MET A 1 110 ? 21.990 -1.026 -31.469 1.00 89.88 110 MET A C 1
ATOM 848 O O . MET A 1 110 ? 21.302 -0.882 -30.464 1.00 89.88 110 MET A O 1
ATOM 852 N N . ILE A 1 111 ? 21.561 -0.606 -32.664 1.00 89.94 111 ILE A N 1
ATOM 853 C CA . ILE A 1 111 ? 20.231 -0.003 -32.852 1.00 89.94 111 ILE A CA 1
ATOM 854 C C . ILE A 1 111 ? 19.124 -0.998 -32.486 1.00 89.94 111 ILE A C 1
ATOM 856 O O . ILE A 1 111 ? 18.099 -0.601 -31.931 1.00 89.94 111 ILE A O 1
ATOM 860 N N . THR A 1 112 ? 19.309 -2.279 -32.802 1.00 93.00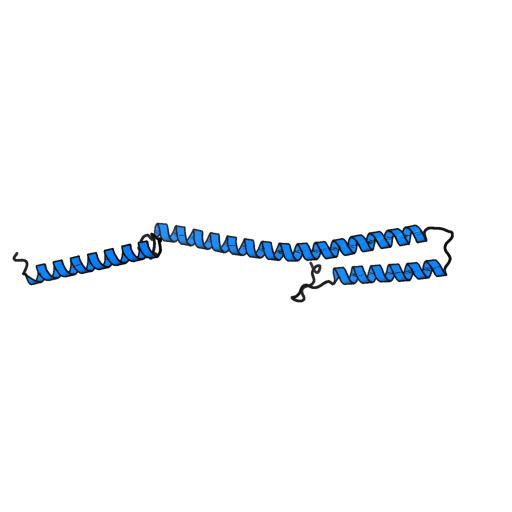 112 THR A N 1
ATOM 861 C CA . THR A 1 112 ? 18.342 -3.331 -32.458 1.00 93.00 112 THR A CA 1
ATOM 862 C C . THR A 1 112 ? 18.247 -3.506 -30.945 1.00 93.00 112 THR A C 1
ATOM 864 O O . THR A 1 112 ? 17.147 -3.552 -30.398 1.00 93.00 112 THR A O 1
ATOM 867 N N . GLU A 1 113 ? 19.386 -3.507 -30.260 1.00 90.44 113 GLU A N 1
ATOM 868 C CA . GLU A 1 113 ? 19.452 -3.591 -28.802 1.00 90.44 113 GLU A CA 1
ATOM 869 C C . GLU A 1 113 ? 18.831 -2.357 -28.120 1.00 90.44 113 GLU A C 1
ATOM 871 O O . GLU A 1 113 ? 17.990 -2.492 -27.232 1.00 90.44 113 GLU A O 1
ATOM 876 N N . LEU A 1 114 ? 19.122 -1.145 -28.609 1.00 93.12 114 LEU A N 1
ATOM 877 C CA . LEU A 1 114 ? 18.498 0.094 -28.125 1.00 93.12 114 LEU A CA 1
ATOM 878 C C . LEU A 1 114 ? 16.973 0.102 -28.302 1.00 93.12 114 LEU A C 1
ATOM 880 O O . LEU A 1 114 ? 16.260 0.610 -27.436 1.00 93.12 114 LEU A O 1
ATOM 884 N N . LYS A 1 115 ? 16.456 -0.459 -29.405 1.00 94.00 115 LYS A N 1
ATOM 885 C CA . LYS A 1 115 ? 15.006 -0.629 -29.599 1.00 94.00 115 LYS A CA 1
ATOM 886 C C . LYS A 1 115 ? 14.419 -1.591 -28.571 1.00 94.00 115 LYS A C 1
ATOM 888 O O . LYS A 1 115 ? 13.388 -1.272 -27.995 1.00 94.00 115 LYS A O 1
ATOM 893 N N . SER A 1 116 ? 15.100 -2.703 -28.291 1.00 93.50 116 SER A N 1
ATOM 894 C CA . SER A 1 116 ? 14.668 -3.647 -27.256 1.00 93.50 116 SER A CA 1
ATOM 895 C C . SER A 1 116 ? 14.586 -2.984 -25.878 1.00 93.50 116 SER A C 1
ATOM 897 O O . SER A 1 116 ? 13.604 -3.175 -25.164 1.00 93.50 116 SER A O 1
ATOM 899 N N . TYR A 1 117 ? 15.578 -2.167 -25.506 1.00 93.38 117 TYR A N 1
ATOM 900 C CA . TYR A 1 117 ? 15.540 -1.421 -24.245 1.00 93.38 117 TYR A CA 1
ATOM 901 C C . TYR A 1 117 ? 14.411 -0.390 -24.207 1.00 93.38 117 TYR A C 1
ATOM 903 O O . TYR A 1 117 ? 13.710 -0.295 -23.202 1.00 93.38 117 TYR A O 1
ATOM 911 N N . ARG A 1 118 ? 14.186 0.347 -25.301 1.00 92.06 118 ARG A N 1
ATOM 912 C CA . ARG A 1 118 ? 13.050 1.274 -25.415 1.00 92.06 118 ARG A CA 1
ATOM 913 C C . ARG A 1 118 ? 11.720 0.552 -25.186 1.00 92.06 118 ARG A C 1
ATOM 915 O O . ARG A 1 118 ? 10.911 1.032 -24.399 1.00 92.06 118 ARG A O 1
ATOM 922 N N . ASP A 1 119 ? 11.515 -0.585 -25.843 1.00 92.56 119 ASP A N 1
ATOM 923 C CA . ASP A 1 119 ? 10.266 -1.347 -25.750 1.00 92.56 119 ASP A CA 1
ATOM 924 C C . ASP A 1 119 ? 10.066 -1.903 -24.325 1.00 92.56 119 ASP A C 1
ATOM 926 O O . ASP A 1 119 ? 8.959 -1.881 -23.787 1.00 92.56 119 ASP A O 1
ATOM 930 N N . SER A 1 120 ? 11.151 -2.313 -23.658 1.00 90.38 120 SER A N 1
ATOM 931 C CA . SER A 1 120 ? 11.131 -2.726 -22.247 1.00 90.38 120 SER A CA 1
ATOM 932 C C . SER A 1 120 ? 10.772 -1.580 -21.294 1.00 90.38 120 SER A C 1
ATOM 934 O O . SER A 1 120 ? 10.051 -1.784 -20.313 1.00 90.38 120 SER A O 1
ATOM 936 N N . ILE A 1 121 ? 11.268 -0.369 -21.560 1.00 91.19 121 ILE A N 1
ATOM 937 C CA . ILE A 1 121 ? 10.941 0.829 -20.778 1.00 91.19 121 ILE A CA 1
ATOM 938 C C . ILE A 1 121 ? 9.464 1.192 -20.970 1.00 91.19 121 ILE A C 1
ATOM 940 O O . ILE A 1 121 ? 8.761 1.425 -19.990 1.00 91.19 121 ILE A O 1
ATOM 944 N N . GLU A 1 122 ? 8.967 1.176 -22.209 1.00 90.31 122 GLU A N 1
ATOM 945 C CA . GLU A 1 122 ? 7.551 1.411 -22.512 1.00 90.31 122 GLU A CA 1
ATOM 946 C C . GLU A 1 122 ? 6.645 0.391 -21.807 1.00 90.31 122 GLU A C 1
ATOM 948 O O . GLU A 1 122 ? 5.658 0.767 -21.174 1.00 90.31 122 GLU A O 1
ATOM 953 N N . SER A 1 123 ? 7.015 -0.892 -21.832 1.00 89.12 123 SER A N 1
ATOM 954 C CA . SER A 1 123 ? 6.282 -1.935 -21.109 1.00 89.12 123 SER A CA 1
ATOM 955 C C . SER A 1 123 ? 6.292 -1.721 -19.595 1.00 89.12 123 SER A C 1
ATOM 957 O O . SER A 1 123 ? 5.313 -2.060 -18.936 1.00 89.12 123 SER A O 1
ATOM 959 N N . SER A 1 124 ? 7.378 -1.178 -19.039 1.00 89.19 124 SER A N 1
ATOM 960 C CA . SER A 1 124 ? 7.499 -0.918 -17.599 1.00 89.19 124 SER A CA 1
ATOM 961 C C . SER A 1 124 ? 6.612 0.251 -17.161 1.00 89.19 124 SER A C 1
ATOM 963 O O . SER A 1 124 ? 5.995 0.182 -16.105 1.00 89.19 124 SER A O 1
ATOM 965 N N . PHE A 1 125 ? 6.474 1.291 -17.990 1.00 87.44 125 PHE A N 1
ATOM 966 C CA . PHE A 1 125 ? 5.534 2.391 -17.733 1.00 87.44 125 PHE A CA 1
ATOM 967 C C . PHE A 1 125 ? 4.068 1.997 -17.942 1.00 87.44 125 PHE A C 1
ATOM 969 O O . PHE A 1 125 ? 3.184 2.542 -17.286 1.00 87.44 125 PHE A O 1
ATOM 976 N N . ASN A 1 126 ? 3.809 1.016 -18.805 1.00 88.44 126 ASN A N 1
ATOM 977 C CA . ASN A 1 126 ? 2.482 0.436 -19.008 1.00 88.44 126 ASN A CA 1
ATOM 978 C C . ASN A 1 126 ? 2.176 -0.732 -18.051 1.00 88.44 126 ASN A C 1
ATOM 980 O O . ASN A 1 126 ? 1.195 -1.447 -18.266 1.00 88.44 126 ASN A O 1
ATOM 984 N N . ALA A 1 127 ? 2.995 -0.945 -17.015 1.00 86.81 127 ALA A N 1
ATOM 985 C CA . ALA A 1 127 ? 2.765 -1.995 -16.032 1.00 86.81 127 ALA A CA 1
ATOM 986 C C . ALA A 1 127 ? 1.431 -1.784 -15.293 1.00 86.81 127 ALA A C 1
ATOM 988 O O . ALA A 1 127 ? 1.040 -0.655 -14.975 1.00 86.81 127 ALA A O 1
ATOM 989 N N . GLN A 1 128 ? 0.739 -2.891 -15.027 1.00 85.44 128 GLN A N 1
ATOM 990 C CA . GLN A 1 128 ? -0.550 -2.927 -14.340 1.00 85.44 128 GLN A CA 1
ATOM 991 C C . GLN A 1 128 ? -0.428 -3.700 -13.028 1.00 85.44 128 GLN A C 1
ATOM 993 O O . GLN A 1 128 ? 0.344 -4.653 -12.936 1.00 85.44 128 GLN A O 1
ATOM 998 N N . ASP A 1 129 ? -1.206 -3.283 -12.037 1.00 79.75 129 ASP A N 1
ATOM 999 C CA . ASP A 1 129 ? -1.422 -4.020 -10.796 1.00 79.75 129 ASP A CA 1
ATOM 1000 C C . ASP A 1 129 ? -2.314 -5.258 -11.034 1.00 79.75 129 ASP A C 1
ATOM 1002 O O . ASP A 1 129 ? -2.931 -5.400 -12.094 1.00 79.75 129 ASP A O 1
ATOM 1006 N N . GLU A 1 130 ? -2.433 -6.137 -10.038 1.00 73.56 130 GLU A N 1
ATOM 1007 C CA . GLU A 1 130 ? -3.261 -7.356 -10.071 1.00 73.56 130 GLU A CA 1
ATOM 1008 C C . GLU A 1 130 ? -4.744 -7.063 -10.371 1.00 73.56 130 GLU A C 1
ATOM 1010 O O . GLU A 1 130 ? -5.459 -7.901 -10.923 1.00 73.56 130 GLU A O 1
ATOM 1015 N N . GLU A 1 131 ? -5.197 -5.847 -10.063 1.00 77.69 131 GLU A N 1
ATOM 1016 C CA . GLU A 1 131 ? -6.555 -5.352 -10.312 1.00 77.69 131 GLU A CA 1
ATOM 1017 C C . GLU A 1 131 ? -6.729 -4.717 -11.711 1.00 77.69 131 GLU A C 1
ATOM 1019 O O . GLU A 1 13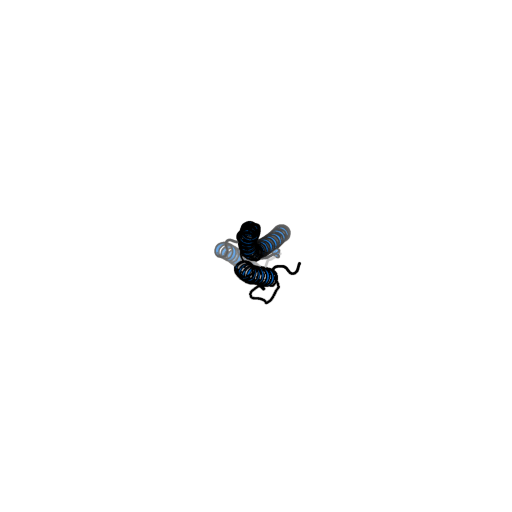1 ? -7.823 -4.280 -12.071 1.00 77.69 131 GLU A O 1
ATOM 1024 N N . GLY A 1 132 ? -5.669 -4.671 -12.529 1.00 80.75 132 GLY A N 1
ATOM 1025 C CA . GLY A 1 132 ? -5.681 -4.098 -13.882 1.00 80.75 132 GLY A CA 1
ATOM 1026 C C . GLY A 1 132 ? -5.513 -2.575 -13.927 1.00 80.75 132 GLY A C 1
ATOM 1027 O O . GLY A 1 132 ? -5.676 -1.956 -14.981 1.00 80.75 132 GLY A O 1
ATOM 1028 N N . HIS A 1 133 ? -5.191 -1.950 -12.794 1.00 83.38 133 HIS A N 1
ATOM 1029 C CA . HIS A 1 133 ? -4.891 -0.525 -12.717 1.00 83.38 133 HIS A CA 1
ATOM 1030 C C . HIS A 1 133 ? -3.459 -0.251 -13.171 1.00 83.38 133 HIS A C 1
ATOM 1032 O O . HIS A 1 133 ? -2.526 -0.907 -12.722 1.00 83.38 133 HIS A O 1
ATOM 1038 N N . PHE A 1 134 ? -3.268 0.729 -14.052 1.00 86.12 134 PHE A N 1
ATOM 1039 C CA . PHE A 1 134 ? -1.929 1.138 -14.462 1.00 86.12 134 PHE A CA 1
ATOM 1040 C C . PHE A 1 134 ? -1.182 1.778 -13.292 1.00 86.12 134 PHE A C 1
ATOM 1042 O O . PHE A 1 134 ? -1.681 2.702 -12.651 1.00 86.12 134 PHE A O 1
ATOM 1049 N N . LEU A 1 135 ? 0.046 1.322 -13.060 1.00 83.56 135 LEU A N 1
ATOM 1050 C CA . LEU A 1 135 ? 0.886 1.790 -11.957 1.00 83.56 135 LEU A CA 1
ATOM 1051 C C . LEU A 1 135 ? 1.344 3.245 -12.142 1.00 83.56 135 LEU A C 1
ATOM 1053 O O . LEU A 1 135 ? 1.616 3.915 -11.153 1.00 83.56 135 LEU A O 1
ATOM 1057 N N . PHE A 1 136 ? 1.408 3.743 -13.381 1.00 84.25 136 PHE A N 1
ATOM 1058 C CA . PHE A 1 136 ? 1.942 5.071 -13.718 1.00 84.25 136 PHE A CA 1
ATOM 1059 C C . PHE A 1 136 ? 0.944 5.980 -14.462 1.00 84.25 136 PHE A C 1
ATOM 1061 O O . PHE A 1 136 ? 1.352 6.958 -15.085 1.00 84.25 136 PHE A O 1
ATOM 1068 N N . SER A 1 137 ? -0.362 5.681 -14.435 1.00 76.25 137 SER A N 1
ATOM 1069 C CA . SER A 1 137 ? -1.370 6.451 -15.193 1.00 76.25 137 SER A CA 1
ATOM 1070 C C . SER A 1 137 ? -1.753 7.818 -14.606 1.00 76.25 137 SER A C 1
ATOM 1072 O O . SER A 1 137 ? -2.604 8.496 -15.185 1.00 76.25 137 SER A O 1
ATOM 1074 N N . GLY A 1 138 ? -1.153 8.235 -13.488 1.00 57.59 138 GLY A N 1
ATOM 1075 C CA . GLY A 1 138 ? -1.416 9.523 -12.837 1.00 57.59 138 GLY A CA 1
ATOM 1076 C C . GLY A 1 138 ? -1.085 9.510 -11.359 1.00 57.59 138 GLY A C 1
ATOM 1077 O O . GLY A 1 138 ? -1.632 8.629 -10.664 1.00 57.59 138 GLY A O 1
#

pLDDT: mean 88.93, std 7.68, range [47.91, 97.81]